Protein AF-A0A951I560-F1 (afdb_monomer_lite)

pLDDT: mean 77.8, std 10.83, range [44.44, 90.62]

Sequence (84 aa):
MLRRISFTALFYLLLAGILIFLSRNFRSGPCTPNLDVLGYLLALIGCFILFVRYLVKTFTEKNKMLLLFALIHASALGLLLHGW

Secondary structure (DSSP, 8-state):
-HHHHHHHHHHHHHHHHHHHHHHHH---BTTBTTHHHHHHHHHHHHHHHHHHHHHHHHHHH--HHHHHHHHHHHHHHHHHHH--

Structure (mmCIF, N/CA/C/O backbone):
data_AF-A0A951I560-F1
#
_entry.id   AF-A0A951I560-F1
#
loop_
_atom_site.group_PDB
_atom_site.id
_atom_site.type_symbol
_atom_site.label_atom_id
_atom_site.label_alt_id
_atom_site.label_comp_id
_atom_site.label_asym_id
_atom_site.label_entity_id
_atom_site.label_seq_id
_atom_site.pdbx_PDB_ins_code
_atom_site.Cartn_x
_atom_site.Cartn_y
_atom_site.Cartn_z
_atom_site.occupancy
_atom_site.B_iso_or_equiv
_atom_site.auth_seq_id
_atom_site.auth_comp_id
_atom_site.auth_asym_id
_atom_site.auth_atom_id
_atom_site.pdbx_PDB_model_num
ATOM 1 N N . MET A 1 1 ? -2.788 9.539 20.851 1.00 44.44 1 MET A N 1
ATOM 2 C CA . MET A 1 1 ? -3.218 9.840 19.464 1.00 44.44 1 MET A CA 1
ATOM 3 C C . MET A 1 1 ? -2.052 10.322 18.593 1.00 44.44 1 MET A C 1
ATOM 5 O O . MET A 1 1 ? -1.817 9.714 17.557 1.00 44.44 1 MET A O 1
ATOM 9 N N . LEU A 1 2 ? -1.250 11.292 19.059 1.00 45.47 2 LEU A N 1
ATOM 10 C CA . LEU A 1 2 ? -0.061 11.821 18.360 1.00 45.47 2 LEU A CA 1
ATOM 11 C C . LEU A 1 2 ? 0.928 10.736 17.880 1.00 45.47 2 LEU A C 1
ATOM 13 O O . LEU A 1 2 ? 1.282 10.703 16.710 1.00 45.47 2 LEU A O 1
ATOM 17 N N . ARG A 1 3 ? 1.271 9.769 18.744 1.00 52.94 3 ARG A N 1
ATOM 18 C CA . ARG A 1 3 ? 2.247 8.695 18.452 1.00 52.94 3 ARG A CA 1
ATOM 19 C C . ARG A 1 3 ? 1.865 7.783 17.269 1.00 52.94 3 ARG A C 1
ATOM 21 O O . ARG A 1 3 ? 2.747 7.240 16.615 1.00 52.94 3 ARG A O 1
ATOM 28 N N . ARG A 1 4 ? 0.564 7.612 16.979 1.00 52.03 4 ARG A N 1
ATOM 29 C CA . ARG A 1 4 ? 0.092 6.837 15.809 1.00 52.03 4 ARG A CA 1
ATOM 30 C C . ARG A 1 4 ? 0.201 7.643 14.514 1.00 52.03 4 ARG A C 1
ATOM 32 O O . ARG A 1 4 ? 0.571 7.075 13.497 1.00 52.03 4 ARG A O 1
ATOM 39 N N . ILE A 1 5 ? -0.066 8.950 14.568 1.00 54.78 5 ILE A N 1
ATOM 40 C CA . ILE A 1 5 ? 0.066 9.858 13.418 1.00 54.78 5 ILE A CA 1
ATOM 41 C C . ILE A 1 5 ? 1.533 9.938 12.986 1.00 54.78 5 ILE A C 1
ATOM 43 O O . ILE A 1 5 ? 1.826 9.841 11.798 1.00 54.78 5 ILE A O 1
ATOM 47 N N . SER A 1 6 ? 2.456 10.005 13.952 1.00 59.56 6 SER A N 1
ATOM 48 C CA . SER A 1 6 ? 3.900 9.987 13.699 1.00 59.56 6 SER A CA 1
ATOM 49 C C . SER A 1 6 ? 4.333 8.735 12.939 1.00 59.56 6 SER A C 1
ATOM 51 O O . SER A 1 6 ? 5.086 8.833 11.981 1.00 59.56 6 SER A O 1
ATOM 53 N N . PHE A 1 7 ? 3.831 7.560 13.332 1.00 60.62 7 PHE A N 1
ATOM 54 C CA . PHE A 1 7 ? 4.213 6.298 12.700 1.00 60.62 7 PHE A CA 1
ATOM 55 C C . PHE A 1 7 ? 3.677 6.183 11.272 1.00 60.62 7 PHE A C 1
ATOM 57 O O . PHE A 1 7 ? 4.396 5.742 10.381 1.00 60.62 7 PHE A O 1
ATOM 64 N N . THR A 1 8 ? 2.438 6.616 11.029 1.00 58.94 8 THR A N 1
ATOM 65 C CA . THR A 1 8 ? 1.869 6.586 9.680 1.00 58.94 8 THR A CA 1
ATOM 66 C C . THR A 1 8 ? 2.529 7.610 8.757 1.00 58.94 8 THR A C 1
ATOM 68 O O . THR A 1 8 ? 2.838 7.284 7.616 1.00 58.94 8 THR A O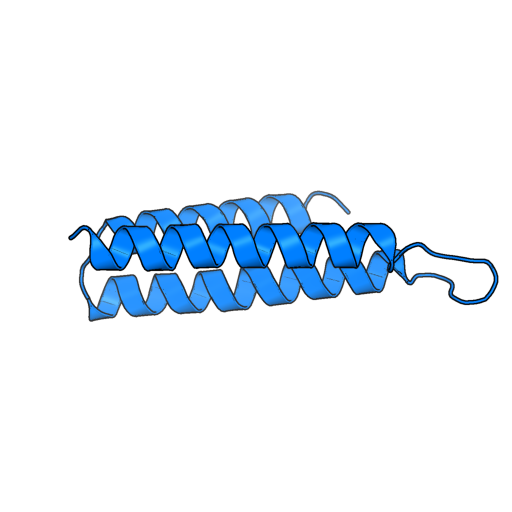 1
ATOM 71 N N . ALA A 1 9 ? 2.811 8.822 9.241 1.00 62.94 9 ALA A N 1
ATOM 72 C CA . ALA A 1 9 ? 3.549 9.823 8.470 1.00 62.94 9 ALA A CA 1
ATOM 73 C C . ALA A 1 9 ? 4.962 9.332 8.120 1.00 62.94 9 ALA A C 1
ATOM 75 O O . ALA A 1 9 ? 5.400 9.455 6.980 1.00 62.94 9 ALA A O 1
ATOM 76 N N . LEU A 1 10 ? 5.645 8.704 9.079 1.00 69.94 10 LEU A N 1
ATOM 77 C CA . LEU A 1 10 ? 6.973 8.129 8.881 1.00 69.94 10 LEU A CA 1
ATOM 78 C C . LEU A 1 10 ? 6.933 6.940 7.910 1.00 69.94 10 LEU A C 1
ATOM 80 O O . LEU A 1 10 ? 7.824 6.803 7.080 1.00 69.94 10 LEU A O 1
ATOM 84 N N . PHE A 1 11 ? 5.861 6.142 7.939 1.00 68.25 11 PHE A N 1
ATOM 85 C CA . PHE A 1 11 ? 5.605 5.085 6.963 1.00 68.25 11 PHE A CA 1
ATOM 86 C C . PHE A 1 11 ? 5.410 5.635 5.542 1.00 68.25 11 PHE A C 1
ATOM 88 O O . PHE A 1 11 ? 6.030 5.127 4.613 1.00 68.25 11 PHE A O 1
ATOM 95 N N . TYR A 1 12 ? 4.602 6.685 5.362 1.00 66.31 12 TYR A N 1
ATOM 96 C CA . TYR A 1 12 ? 4.410 7.314 4.050 1.00 66.31 12 TYR A CA 1
ATOM 97 C C . TYR A 1 12 ? 5.671 8.015 3.540 1.00 66.31 12 TYR A C 1
ATOM 99 O O . TYR A 1 12 ? 5.944 7.954 2.345 1.00 66.31 12 TYR A O 1
ATOM 107 N N . LEU A 1 13 ? 6.473 8.615 4.423 1.00 74.25 13 LEU A N 1
ATOM 108 C CA . LEU A 1 13 ? 7.783 9.171 4.070 1.00 74.25 13 LEU A CA 1
ATOM 109 C C . LEU A 1 13 ? 8.757 8.080 3.606 1.00 74.25 13 LEU A C 1
ATOM 111 O O . LEU A 1 13 ? 9.422 8.247 2.586 1.00 74.25 13 LEU A O 1
ATOM 115 N N . LEU A 1 14 ? 8.803 6.944 4.309 1.00 72.00 14 LEU A N 1
ATOM 116 C CA . LEU A 1 14 ? 9.594 5.779 3.901 1.00 72.00 14 LEU A CA 1
ATOM 117 C C . LEU A 1 14 ? 9.111 5.212 2.565 1.00 72.00 14 LEU A C 1
ATOM 119 O O . LEU A 1 14 ? 9.924 4.948 1.685 1.00 72.00 14 LEU A O 1
ATOM 123 N N . LEU A 1 15 ? 7.795 5.072 2.392 1.00 67.44 15 LEU A N 1
ATOM 124 C CA . LEU A 1 15 ? 7.194 4.584 1.155 1.00 67.44 15 LEU A CA 1
ATOM 125 C C . LEU A 1 15 ? 7.499 5.520 -0.021 1.00 67.44 15 LEU A C 1
ATOM 127 O O . LEU A 1 15 ? 7.882 5.045 -1.085 1.00 67.44 15 LEU A O 1
ATOM 131 N N . ALA A 1 16 ? 7.400 6.837 0.177 1.00 71.00 16 ALA A N 1
ATOM 132 C CA . ALA A 1 16 ? 7.773 7.829 -0.826 1.00 71.00 16 ALA A CA 1
ATOM 133 C C . ALA A 1 16 ? 9.264 7.731 -1.187 1.00 71.00 16 ALA A C 1
ATOM 135 O O . ALA A 1 16 ? 9.607 7.730 -2.367 1.00 71.00 16 ALA A O 1
ATOM 136 N N . GLY A 1 17 ? 10.147 7.571 -0.195 1.00 73.88 17 GLY A N 1
ATOM 137 C CA . GLY A 1 17 ? 11.578 7.359 -0.423 1.00 73.88 17 GLY A CA 1
ATOM 138 C C . GLY A 1 17 ? 11.870 6.091 -1.232 1.00 73.88 17 GLY A C 1
ATOM 139 O O . GLY A 1 17 ? 12.648 6.134 -2.184 1.00 73.88 17 GLY A O 1
ATOM 140 N N . ILE A 1 18 ? 11.195 4.985 -0.909 1.00 70.88 18 ILE A N 1
ATOM 141 C CA . ILE A 1 18 ? 11.306 3.717 -1.642 1.00 70.88 18 ILE A CA 1
ATOM 142 C C . ILE A 1 18 ? 10.804 3.883 -3.080 1.00 70.88 18 I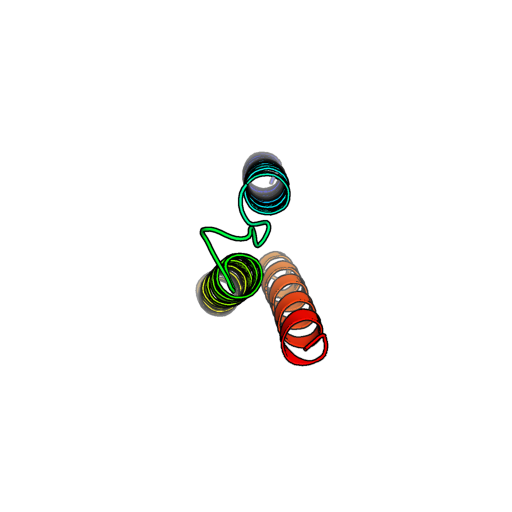LE A C 1
ATOM 144 O O . ILE A 1 18 ? 11.484 3.459 -4.007 1.00 70.88 18 ILE A O 1
ATOM 148 N N . LEU A 1 19 ? 9.662 4.540 -3.293 1.00 68.88 19 LEU A N 1
ATOM 149 C CA . LEU A 1 19 ? 9.118 4.778 -4.634 1.00 68.88 19 LEU A CA 1
ATOM 150 C C . LEU A 1 19 ? 10.031 5.671 -5.484 1.00 68.88 19 LEU A C 1
ATOM 152 O O . LEU A 1 19 ? 10.241 5.379 -6.659 1.00 68.88 19 LEU A O 1
ATOM 156 N N . ILE A 1 20 ? 10.630 6.714 -4.900 1.00 74.56 20 ILE A N 1
ATOM 157 C CA . ILE A 1 20 ? 11.615 7.568 -5.587 1.00 74.56 20 ILE A CA 1
ATOM 158 C C . ILE A 1 20 ? 12.868 6.761 -5.948 1.00 74.56 20 ILE A C 1
ATOM 160 O O . ILE A 1 20 ? 13.393 6.894 -7.056 1.00 74.56 20 ILE A O 1
ATOM 164 N N . PHE A 1 21 ? 13.344 5.910 -5.036 1.00 74.12 21 PHE A N 1
ATOM 165 C CA . PHE A 1 21 ? 14.490 5.038 -5.281 1.00 74.12 21 PHE A CA 1
ATOM 166 C C . PHE A 1 21 ? 14.204 4.023 -6.395 1.00 74.12 21 PHE A C 1
ATOM 168 O O . PHE A 1 21 ? 15.022 3.862 -7.301 1.00 74.12 21 PHE A O 1
ATOM 175 N N . LEU A 1 22 ? 13.035 3.381 -6.369 1.00 68.88 22 LEU A N 1
ATOM 176 C CA . LEU A 1 22 ? 12.608 2.444 -7.405 1.00 68.88 22 LEU A CA 1
ATOM 177 C C . LEU A 1 22 ? 12.456 3.157 -8.755 1.00 68.88 22 LEU A C 1
ATOM 179 O O . LEU A 1 22 ? 13.015 2.696 -9.739 1.00 68.88 22 LEU A O 1
ATOM 183 N N . SER A 1 23 ? 11.815 4.328 -8.807 1.00 70.81 23 SER A N 1
ATOM 184 C CA . SER A 1 23 ? 11.626 5.099 -10.048 1.00 70.81 23 SER A CA 1
ATOM 185 C C . SER A 1 23 ? 12.939 5.513 -10.726 1.00 70.81 23 SER A C 1
ATOM 187 O O . SER A 1 23 ? 13.000 5.592 -11.955 1.00 70.81 23 SER A O 1
ATOM 189 N N . ARG A 1 24 ? 13.996 5.778 -9.948 1.00 72.69 24 ARG A N 1
ATOM 190 C CA . ARG A 1 24 ? 15.312 6.141 -10.496 1.00 72.69 24 ARG A CA 1
ATOM 191 C C . ARG A 1 24 ? 16.114 4.937 -10.983 1.00 72.69 24 ARG A C 1
ATOM 193 O O . ARG A 1 24 ? 16.863 5.083 -11.942 1.00 72.69 24 ARG A O 1
ATOM 200 N N . ASN A 1 25 ? 15.968 3.785 -10.330 1.00 71.38 25 ASN A N 1
ATOM 201 C CA . ASN A 1 25 ? 16.817 2.614 -10.569 1.00 71.38 25 ASN A CA 1
ATOM 202 C C . ASN A 1 25 ? 16.141 1.509 -11.400 1.00 71.38 25 ASN A C 1
ATOM 204 O O . ASN A 1 25 ? 16.838 0.682 -11.974 1.00 71.38 25 ASN A O 1
ATOM 208 N N . PHE A 1 26 ? 14.810 1.497 -11.503 1.00 73.75 26 PHE A N 1
ATOM 209 C CA . PHE A 1 26 ? 14.032 0.539 -12.297 1.00 73.75 26 PHE A CA 1
ATOM 210 C C . PHE A 1 26 ? 13.586 1.179 -13.614 1.00 73.75 26 PHE A C 1
ATOM 212 O O . PHE A 1 26 ? 12.396 1.286 -13.899 1.00 73.75 26 PHE A O 1
ATOM 219 N N . ARG A 1 27 ? 14.563 1.648 -14.397 1.00 77.12 27 ARG A N 1
ATOM 220 C CA . ARG A 1 27 ? 14.361 1.997 -15.806 1.00 77.12 27 ARG A CA 1
ATOM 221 C C . ARG A 1 27 ? 14.933 0.893 -16.677 1.00 77.12 27 ARG A C 1
ATOM 223 O O . ARG A 1 27 ? 16.062 0.452 -16.466 1.00 77.12 27 ARG A O 1
ATOM 230 N N . SER A 1 28 ? 14.162 0.477 -17.665 1.00 81.62 28 SER A N 1
ATOM 231 C CA . SER A 1 28 ? 14.579 -0.457 -18.689 1.00 81.62 28 SER A CA 1
ATOM 232 C C . SER A 1 28 ? 15.738 0.148 -19.451 1.00 81.62 28 SER A C 1
ATOM 234 O O . SER A 1 28 ? 15.718 1.307 -19.869 1.00 81.62 28 SER A O 1
ATOM 236 N N . GLY A 1 29 ? 16.761 -0.671 -19.616 1.00 80.81 29 GLY A N 1
ATOM 237 C CA . GLY A 1 29 ? 17.927 -0.358 -20.415 1.00 80.81 29 GLY A CA 1
ATOM 238 C C . GLY A 1 29 ? 18.143 -1.443 -21.462 1.00 80.81 29 GLY A C 1
ATOM 239 O O . GLY A 1 29 ? 17.517 -2.503 -21.390 1.00 80.81 29 GLY A O 1
ATOM 240 N N . PRO A 1 30 ? 19.076 -1.227 -22.398 1.00 78.62 30 PRO A N 1
ATOM 241 C CA . PRO A 1 30 ? 19.434 -2.231 -23.401 1.00 78.62 30 PRO A CA 1
ATOM 242 C C . PRO A 1 30 ? 19.904 -3.555 -22.772 1.00 78.62 30 PRO A C 1
ATOM 244 O O . PRO A 1 30 ? 19.719 -4.614 -23.359 1.00 78.62 30 PRO A O 1
ATOM 247 N N . CYS A 1 31 ? 20.466 -3.502 -21.560 1.00 78.81 31 CYS A N 1
ATOM 248 C CA . CYS A 1 31 ? 20.973 -4.663 -20.824 1.00 78.81 31 CYS A CA 1
ATOM 249 C C . CYS A 1 31 ? 19.953 -5.264 -19.836 1.00 78.81 31 CYS A C 1
ATOM 251 O O . CYS A 1 31 ? 20.161 -6.367 -19.339 1.00 78.81 31 CYS A O 1
ATOM 253 N N . THR A 1 32 ? 18.878 -4.536 -19.518 1.00 78.75 32 THR A N 1
ATOM 254 C CA . THR A 1 32 ? 17.848 -4.916 -18.534 1.00 78.75 32 THR A CA 1
ATOM 255 C C . THR A 1 32 ? 16.458 -4.593 -19.087 1.00 78.75 32 THR A C 1
ATOM 257 O O . THR A 1 32 ? 15.797 -3.666 -18.604 1.00 78.75 32 THR A O 1
ATOM 260 N N . PRO A 1 33 ? 16.019 -5.307 -20.141 1.00 77.06 33 PRO A N 1
ATOM 261 C CA . PRO A 1 33 ? 14.689 -5.114 -20.698 1.00 77.06 33 PRO A CA 1
ATOM 262 C C . PRO A 1 33 ? 13.620 -5.473 -19.658 1.00 77.06 33 PRO A C 1
ATOM 264 O O . PRO A 1 33 ? 13.784 -6.421 -18.890 1.00 77.06 33 PRO A O 1
ATOM 267 N N . ASN A 1 34 ? 12.513 -4.728 -19.653 1.00 80.81 34 ASN A N 1
ATOM 268 C CA . ASN A 1 34 ? 11.359 -4.921 -18.764 1.00 80.81 34 ASN A CA 1
ATOM 269 C C . ASN A 1 34 ? 11.648 -4.692 -17.269 1.00 80.81 34 ASN A C 1
ATOM 271 O O . ASN A 1 34 ? 10.930 -5.198 -16.406 1.00 80.81 34 ASN A O 1
ATOM 275 N N . LEU A 1 35 ? 12.674 -3.915 -16.920 1.00 80.00 35 LEU A N 1
ATOM 276 C CA . LEU A 1 35 ? 12.921 -3.576 -15.517 1.00 80.00 35 LEU A CA 1
ATOM 277 C C . LEU A 1 35 ? 11.826 -2.647 -14.957 1.00 80.00 35 LEU A C 1
ATOM 279 O O . LEU A 1 35 ? 11.481 -2.750 -13.780 1.00 80.00 35 LEU A O 1
ATOM 283 N N . ASP A 1 36 ? 11.208 -1.821 -15.807 1.00 80.00 36 ASP A N 1
ATOM 284 C CA . ASP A 1 36 ? 10.041 -0.991 -15.446 1.00 80.00 36 ASP A CA 1
ATOM 285 C C . ASP A 1 36 ? 8.869 -1.857 -14.969 1.00 80.00 36 ASP A C 1
ATOM 287 O O . ASP A 1 36 ? 8.200 -1.547 -13.980 1.00 80.00 36 ASP A O 1
ATOM 291 N N . VAL A 1 37 ? 8.659 -2.980 -15.667 1.00 82.50 37 VAL A N 1
ATOM 292 C CA . VAL A 1 37 ? 7.607 -3.964 -15.385 1.00 82.50 37 VAL A CA 1
ATOM 293 C C . VAL A 1 37 ? 7.813 -4.549 -13.993 1.00 82.50 37 VAL A C 1
ATOM 295 O O . VAL A 1 37 ? 6.864 -4.658 -13.215 1.00 82.50 37 V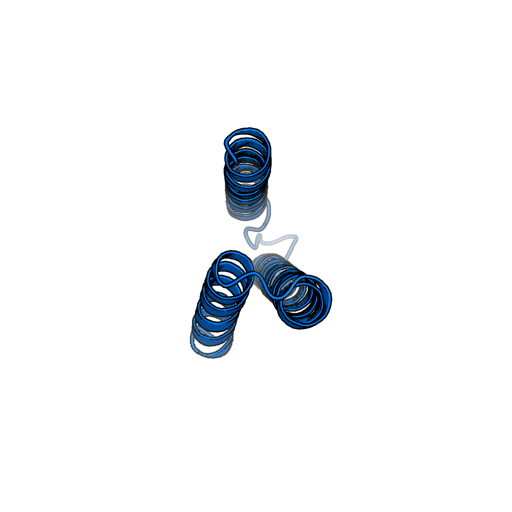AL A O 1
ATOM 298 N N . LEU A 1 38 ? 9.062 -4.866 -13.645 1.00 82.56 38 LEU A N 1
ATOM 299 C CA . LEU A 1 38 ? 9.405 -5.369 -12.320 1.00 82.56 38 LEU A CA 1
ATOM 300 C C . LEU A 1 38 ? 9.156 -4.319 -11.229 1.00 82.56 38 LEU A C 1
ATOM 302 O O . LEU A 1 38 ? 8.612 -4.655 -10.178 1.00 82.56 38 LEU A O 1
ATOM 306 N N . GLY A 1 39 ? 9.513 -3.056 -11.481 1.00 78.50 39 GLY A N 1
ATOM 307 C CA . GLY A 1 39 ? 9.269 -1.953 -10.547 1.00 78.50 39 GLY A CA 1
ATOM 308 C C . GLY A 1 39 ? 7.780 -1.765 -10.250 1.00 78.50 39 GLY A C 1
ATOM 309 O O . GLY A 1 39 ? 7.381 -1.621 -9.091 1.00 78.50 39 GLY A O 1
ATOM 310 N N . TYR A 1 40 ? 6.945 -1.853 -11.281 1.00 80.62 40 TYR A N 1
ATOM 311 C CA . TYR A 1 40 ? 5.496 -1.817 -11.128 1.00 80.62 40 TYR A CA 1
ATOM 312 C C . TYR A 1 40 ? 4.941 -3.037 -10.380 1.00 80.62 40 TYR A C 1
ATOM 314 O O . TYR A 1 40 ? 4.120 -2.874 -9.476 1.00 80.62 40 TYR A O 1
ATOM 322 N N . LEU A 1 41 ? 5.405 -4.250 -10.701 1.00 83.50 41 LEU A N 1
ATOM 323 C CA . LEU A 1 41 ? 4.972 -5.468 -10.009 1.00 83.50 41 LEU A CA 1
ATOM 324 C C . LEU A 1 41 ? 5.270 -5.372 -8.505 1.00 83.50 41 LEU A C 1
ATOM 326 O O . LEU A 1 41 ? 4.439 -5.731 -7.670 1.00 83.50 41 LEU A O 1
ATOM 330 N N . LEU A 1 42 ? 6.434 -4.815 -8.158 1.00 83.19 42 LEU A N 1
ATOM 331 C CA . LEU A 1 42 ? 6.831 -4.560 -6.776 1.00 83.19 42 LEU A CA 1
ATOM 332 C C . LEU A 1 42 ? 5.888 -3.563 -6.085 1.00 83.19 42 LEU A C 1
ATOM 334 O O . LEU A 1 42 ? 5.488 -3.785 -4.939 1.00 83.19 42 LEU A O 1
ATOM 338 N N . ALA A 1 43 ? 5.500 -2.491 -6.782 1.00 81.44 43 ALA A N 1
ATOM 339 C CA . ALA A 1 43 ? 4.548 -1.507 -6.272 1.00 81.44 43 ALA A CA 1
ATOM 340 C C . ALA A 1 43 ? 3.153 -2.114 -6.046 1.00 81.44 43 ALA A C 1
ATOM 342 O O . ALA A 1 43 ? 2.524 -1.837 -5.019 1.00 81.44 43 ALA A O 1
ATOM 343 N N . LEU A 1 44 ? 2.698 -2.981 -6.955 1.00 86.06 44 LEU A N 1
ATOM 344 C CA . LEU A 1 44 ? 1.419 -3.682 -6.865 1.00 86.06 44 LEU A CA 1
ATOM 345 C C . LEU A 1 44 ? 1.381 -4.636 -5.666 1.00 86.06 44 LEU A C 1
ATOM 347 O O . LEU A 1 44 ? 0.468 -4.557 -4.841 1.00 86.06 44 LEU A O 1
ATOM 351 N N . ILE A 1 45 ? 2.413 -5.471 -5.510 1.00 87.62 45 ILE A N 1
ATOM 352 C CA . ILE A 1 45 ? 2.555 -6.381 -4.363 1.00 87.62 45 ILE A CA 1
ATOM 353 C C . ILE A 1 45 ? 2.612 -5.585 -3.052 1.00 87.62 45 ILE A C 1
ATOM 355 O O . ILE A 1 45 ? 1.914 -5.915 -2.091 1.00 87.62 45 ILE A O 1
ATOM 359 N N . GLY A 1 46 ? 3.398 -4.506 -3.015 1.00 84.38 46 GLY A N 1
ATOM 360 C CA . GLY A 1 46 ? 3.509 -3.637 -1.845 1.00 84.38 46 GLY A CA 1
ATOM 361 C C . GLY A 1 46 ? 2.164 -3.029 -1.438 1.00 84.38 46 GLY A C 1
ATOM 362 O O . GLY A 1 46 ? 1.778 -3.112 -0.269 1.00 84.38 46 GLY A O 1
ATOM 363 N N . CYS A 1 47 ? 1.412 -2.473 -2.392 1.00 85.56 47 CYS A N 1
ATOM 364 C CA . CYS A 1 47 ? 0.091 -1.908 -2.114 1.00 85.56 47 CYS A CA 1
ATOM 365 C C . CYS A 1 47 ? -0.907 -2.974 -1.645 1.00 85.56 47 CYS A C 1
ATOM 367 O O . CYS A 1 47 ? -1.662 -2.715 -0.707 1.00 85.56 47 CYS A O 1
ATOM 369 N N . PHE A 1 48 ? -0.873 -4.180 -2.221 1.00 88.00 48 PHE A N 1
ATOM 370 C CA . PHE A 1 48 ? -1.731 -5.295 -1.812 1.00 88.00 48 PHE A CA 1
ATOM 371 C C . PHE A 1 48 ? -1.483 -5.725 -0.363 1.00 88.00 48 PHE A C 1
ATOM 373 O O . PHE A 1 48 ? -2.422 -5.821 0.431 1.00 88.00 48 PHE A O 1
ATOM 380 N N . ILE A 1 49 ? -0.217 -5.9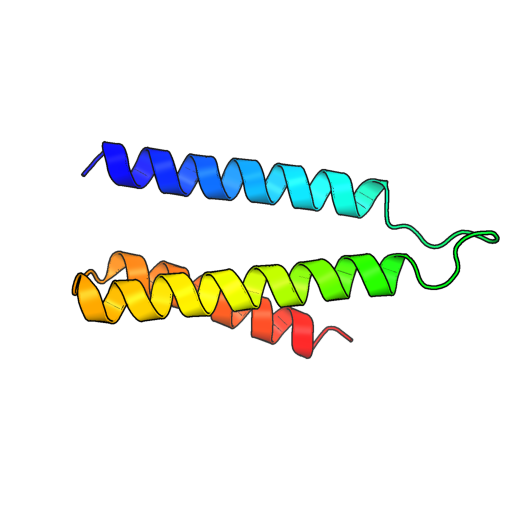11 0.019 1.00 87.88 49 ILE A N 1
ATOM 381 C CA . ILE A 1 49 ? 0.155 -6.286 1.391 1.00 87.88 49 ILE A CA 1
ATOM 382 C C . ILE A 1 49 ? -0.338 -5.232 2.391 1.00 87.88 49 ILE A C 1
ATOM 384 O O . ILE A 1 49 ? -0.873 -5.569 3.451 1.00 87.88 49 ILE A O 1
ATOM 388 N N . LEU A 1 50 ? -0.179 -3.948 2.062 1.00 84.88 50 LEU A N 1
ATOM 389 C CA . LEU A 1 50 ? -0.606 -2.856 2.934 1.00 84.88 50 LEU A CA 1
ATOM 390 C C . LEU A 1 50 ? -2.123 -2.766 3.039 1.00 84.88 50 LEU A C 1
ATOM 392 O O . LEU A 1 50 ? -2.634 -2.618 4.151 1.00 84.88 50 LEU A O 1
ATOM 396 N N . PHE A 1 51 ? -2.836 -2.921 1.924 1.00 88.88 51 PHE A N 1
ATOM 397 C CA . PHE A 1 51 ? -4.291 -2.992 1.911 1.00 88.88 51 PHE A CA 1
ATOM 398 C C . PHE A 1 51 ? -4.800 -4.068 2.875 1.00 88.88 51 PHE A C 1
ATOM 400 O O . PHE A 1 51 ? -5.540 -3.750 3.808 1.00 88.88 51 PHE A O 1
ATOM 407 N N . VAL A 1 52 ? -4.330 -5.311 2.725 1.00 89.19 52 VAL A N 1
ATOM 408 C CA . VAL A 1 52 ? -4.735 -6.432 3.587 1.00 89.19 52 VAL A CA 1
ATOM 409 C C . VAL A 1 52 ? -4.380 -6.154 5.048 1.00 89.19 52 VAL A C 1
ATOM 411 O O . VAL A 1 52 ? -5.214 -6.334 5.934 1.00 89.19 52 VAL A O 1
ATOM 414 N N . ARG A 1 53 ? -3.172 -5.649 5.323 1.00 87.50 53 ARG A N 1
ATOM 415 C CA . ARG A 1 53 ? -2.733 -5.331 6.689 1.00 87.50 53 ARG A CA 1
ATOM 416 C C . ARG A 1 53 ? -3.638 -4.302 7.368 1.00 87.50 53 ARG A C 1
ATOM 418 O O . ARG A 1 53 ? -4.016 -4.497 8.525 1.00 87.50 53 ARG A O 1
ATOM 425 N N . TYR A 1 54 ? -3.955 -3.196 6.695 1.00 85.88 54 TYR A N 1
ATOM 426 C CA . TYR A 1 54 ? -4.812 -2.155 7.268 1.00 85.88 54 TYR A CA 1
ATOM 427 C C . TYR A 1 54 ? -6.270 -2.599 7.360 1.00 85.88 54 TYR A C 1
ATOM 429 O O . TYR A 1 54 ? -6.935 -2.268 8.342 1.00 85.88 54 TYR A O 1
ATOM 437 N N . LEU A 1 55 ? -6.744 -3.401 6.407 1.00 88.31 55 LEU A N 1
ATOM 438 C CA . LEU A 1 55 ? -8.079 -3.983 6.438 1.00 88.31 55 LEU A CA 1
ATOM 439 C C . LEU A 1 55 ? -8.248 -4.920 7.644 1.00 88.31 55 LEU A C 1
ATOM 441 O O . LEU A 1 55 ? -9.156 -4.719 8.447 1.00 88.31 55 LEU A O 1
ATOM 445 N N . VAL A 1 56 ? -7.324 -5.865 7.849 1.00 90.62 56 VAL A N 1
ATOM 446 C CA . VAL A 1 56 ? -7.334 -6.767 9.015 1.00 90.62 56 VAL A CA 1
ATOM 447 C C . VAL A 1 56 ? -7.313 -5.965 10.315 1.00 90.62 56 VAL A C 1
ATOM 449 O O . VAL A 1 56 ? -8.171 -6.161 11.174 1.00 90.62 56 VAL A O 1
ATOM 452 N N . LYS A 1 57 ? -6.403 -4.990 10.445 1.00 84.75 57 LYS A N 1
ATOM 453 C CA . LYS A 1 57 ? -6.350 -4.158 11.655 1.00 84.75 57 LYS A CA 1
ATOM 454 C C . LYS A 1 57 ? -7.604 -3.309 11.862 1.00 84.75 57 LYS A C 1
ATOM 456 O O . LYS A 1 57 ? -7.936 -3.009 13.004 1.00 84.75 57 LYS A O 1
ATOM 461 N N . THR A 1 58 ? -8.306 -2.920 10.799 1.00 87.62 58 THR A N 1
ATOM 462 C CA . THR A 1 58 ? -9.591 -2.215 10.916 1.00 87.62 58 THR A CA 1
ATOM 463 C C . THR A 1 58 ? -10.615 -3.085 11.635 1.00 87.62 58 THR A C 1
ATOM 465 O O . THR A 1 58 ? -11.297 -2.595 12.534 1.00 87.62 58 THR A O 1
ATOM 468 N N . PHE A 1 59 ? -10.681 -4.376 11.300 1.00 86.56 59 PHE A N 1
ATOM 469 C CA . PHE A 1 59 ? -11.592 -5.318 11.949 1.00 86.56 59 PHE A CA 1
ATOM 470 C C . PHE A 1 59 ? -11.157 -5.676 13.375 1.00 86.56 59 PHE A C 1
ATOM 472 O O . PHE A 1 59 ? -12.007 -5.765 14.260 1.00 86.56 59 PHE A O 1
ATOM 479 N N . THR A 1 60 ? -9.853 -5.813 13.630 1.00 89.88 60 THR A N 1
ATOM 480 C CA . THR A 1 60 ? -9.339 -6.142 14.971 1.00 89.88 60 THR A CA 1
ATOM 481 C C . THR A 1 60 ? -9.402 -4.956 15.939 1.00 89.88 60 THR A C 1
ATOM 483 O O . THR A 1 60 ? -9.802 -5.119 17.087 1.00 89.88 60 THR A O 1
ATOM 486 N N . GLU A 1 61 ? -9.021 -3.753 15.501 1.00 86.69 61 GLU A N 1
ATOM 487 C CA . GLU A 1 61 ? -8.914 -2.567 16.367 1.00 86.69 61 GLU A CA 1
ATOM 488 C C . GLU A 1 61 ? -10.155 -1.655 16.315 1.00 86.69 61 GLU A C 1
ATOM 490 O O . GLU A 1 61 ? -10.208 -0.663 17.043 1.00 86.69 61 GLU A O 1
ATOM 495 N N . LYS A 1 62 ? -11.135 -1.940 15.437 1.00 82.81 62 LYS A N 1
ATOM 496 C CA . LYS A 1 62 ? -12.349 -1.127 15.190 1.00 82.81 62 LYS A CA 1
ATOM 497 C C . LYS A 1 62 ? -12.065 0.366 14.962 1.00 82.81 62 LYS A C 1
ATOM 499 O O . LYS A 1 62 ? -12.884 1.235 15.263 1.00 82.81 62 LYS A O 1
ATOM 504 N N . ASN A 1 63 ? -10.892 0.683 14.419 1.00 80.25 63 ASN A N 1
ATOM 505 C CA . ASN A 1 63 ? -10.440 2.055 14.239 1.00 80.25 63 ASN A CA 1
ATOM 506 C C . ASN A 1 63 ? -10.726 2.539 12.812 1.00 80.25 63 ASN A C 1
ATOM 508 O O . ASN A 1 63 ? -10.101 2.087 11.854 1.00 80.25 63 ASN A O 1
ATOM 512 N N . LYS A 1 64 ? -11.622 3.524 12.685 1.00 78.69 64 LYS A N 1
ATOM 513 C CA . LYS A 1 64 ? -12.024 4.117 11.398 1.00 78.69 64 LYS A CA 1
ATOM 514 C C . LYS A 1 64 ? -10.865 4.766 10.627 1.00 78.69 64 LYS A C 1
ATOM 516 O O . LYS A 1 64 ? -10.914 4.822 9.406 1.00 78.69 64 LYS A O 1
ATOM 521 N N . MET A 1 65 ? -9.795 5.200 11.299 1.00 79.06 65 MET A N 1
ATOM 522 C CA . MET A 1 65 ? -8.606 5.727 10.611 1.00 79.06 65 MET A CA 1
ATOM 523 C C . MET A 1 65 ? -7.869 4.636 9.828 1.00 79.06 65 MET A C 1
ATOM 525 O O . MET A 1 65 ? -7.284 4.913 8.788 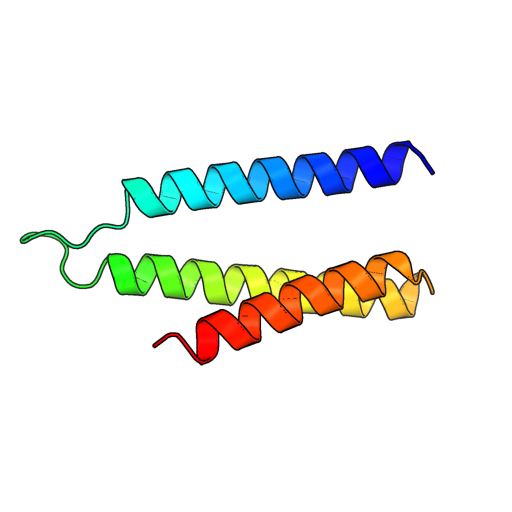1.00 79.06 65 MET A O 1
ATOM 529 N N . LEU A 1 66 ? -7.910 3.387 10.300 1.00 80.94 66 LEU A N 1
ATOM 530 C CA . LEU A 1 66 ? -7.309 2.257 9.589 1.00 80.94 66 LEU A CA 1
ATOM 531 C C . LEU A 1 66 ? -8.109 1.896 8.336 1.00 80.94 66 LEU A C 1
ATOM 533 O O . LEU A 1 66 ? -7.507 1.521 7.333 1.00 80.94 66 LEU A O 1
ATOM 537 N N . LEU A 1 67 ? -9.430 2.113 8.362 1.00 84.81 67 LEU A N 1
ATOM 538 C CA . LEU A 1 67 ? -10.281 1.966 7.184 1.00 84.81 67 LEU A CA 1
ATOM 539 C C . LEU A 1 67 ? -9.880 2.963 6.094 1.00 84.81 67 LEU A C 1
ATOM 541 O O . LEU A 1 67 ? -9.771 2.582 4.935 1.00 84.81 67 LEU A O 1
ATOM 545 N N . LEU A 1 68 ? -9.603 4.219 6.462 1.00 83.69 68 LEU A N 1
ATOM 546 C CA . LEU A 1 68 ? -9.127 5.229 5.512 1.00 83.69 68 LEU A CA 1
ATOM 547 C C . LEU A 1 68 ? -7.798 4.814 4.869 1.00 83.69 68 LEU A C 1
ATOM 549 O O . LEU A 1 68 ? -7.649 4.922 3.657 1.00 83.69 68 LEU A O 1
ATOM 553 N N . PHE A 1 69 ? -6.855 4.275 5.648 1.00 82.75 69 PHE A N 1
ATOM 554 C CA . PHE A 1 69 ? -5.599 3.762 5.091 1.00 82.75 69 PHE A CA 1
ATOM 555 C C . PHE A 1 69 ? -5.806 2.552 4.178 1.00 82.75 69 PHE A C 1
ATOM 557 O O . PHE A 1 69 ? -5.179 2.479 3.124 1.00 82.75 69 PHE A O 1
ATOM 564 N N . ALA A 1 70 ? -6.711 1.636 4.529 1.00 84.88 70 ALA A N 1
ATOM 565 C CA . ALA A 1 70 ? -7.080 0.538 3.643 1.00 84.88 70 ALA A CA 1
ATOM 566 C C . ALA A 1 70 ? -7.671 1.068 2.324 1.00 84.88 70 ALA A C 1
ATOM 568 O O . ALA A 1 70 ? -7.246 0.643 1.256 1.00 84.88 70 ALA A O 1
ATOM 569 N N . LEU A 1 71 ? -8.571 2.053 2.372 1.00 89.19 71 LEU A N 1
ATOM 570 C CA . LEU A 1 71 ? -9.161 2.655 1.172 1.00 89.19 71 LEU A CA 1
ATOM 571 C C . LEU A 1 71 ? -8.126 3.367 0.288 1.00 89.19 71 LEU A C 1
ATOM 573 O O . LEU A 1 71 ? -8.202 3.242 -0.929 1.00 89.19 71 LEU A O 1
ATOM 577 N N . ILE A 1 72 ? -7.133 4.049 0.873 1.00 87.62 72 ILE A N 1
ATOM 578 C CA . ILE A 1 72 ? -6.022 4.663 0.121 1.00 87.62 72 ILE A CA 1
ATOM 579 C C . ILE A 1 72 ? -5.204 3.597 -0.622 1.00 87.62 72 ILE A C 1
ATOM 581 O O . ILE A 1 72 ? -4.860 3.772 -1.787 1.00 87.62 72 ILE A O 1
ATOM 585 N N . HIS A 1 73 ? -4.894 2.471 0.024 1.00 86.56 73 HIS A N 1
ATOM 586 C CA . HIS A 1 73 ? -4.172 1.390 -0.652 1.00 86.56 73 HIS A CA 1
ATOM 587 C C . HIS A 1 73 ? -5.042 0.649 -1.676 1.00 86.56 73 HIS A C 1
ATOM 589 O O . HIS A 1 73 ? -4.521 0.208 -2.696 1.00 86.56 73 HIS A O 1
ATOM 595 N N . ALA A 1 74 ? -6.356 0.559 -1.453 1.00 88.94 74 ALA A N 1
ATOM 596 C CA . ALA A 1 74 ? -7.304 0.007 -2.419 1.00 88.94 74 ALA A CA 1
ATOM 597 C C . ALA A 1 74 ? -7.425 0.882 -3.676 1.00 88.94 74 ALA A C 1
ATOM 599 O O . ALA A 1 74 ? -7.425 0.354 -4.786 1.00 88.94 74 ALA A O 1
ATOM 600 N N . SER A 1 75 ? -7.477 2.210 -3.527 1.00 88.62 75 SER A N 1
ATOM 601 C CA . SER A 1 75 ? -7.490 3.123 -4.674 1.00 88.62 75 SER A CA 1
ATOM 602 C C . SER A 1 75 ? -6.160 3.103 -5.424 1.00 88.62 75 SER A C 1
ATOM 604 O O . SER A 1 75 ? -6.164 3.059 -6.650 1.00 88.62 75 SER A O 1
ATOM 606 N N . ALA A 1 76 ? -5.028 3.041 -4.712 1.00 84.44 76 ALA A N 1
ATOM 607 C CA . ALA A 1 76 ? -3.715 2.861 -5.328 1.00 84.44 76 ALA A CA 1
ATOM 608 C C . ALA A 1 76 ? -3.624 1.542 -6.118 1.00 84.44 76 ALA A C 1
ATOM 610 O O . ALA A 1 76 ? -3.133 1.545 -7.241 1.00 84.44 76 ALA A O 1
ATOM 611 N N . LEU A 1 77 ? -4.145 0.434 -5.578 1.00 89.38 77 LEU A N 1
ATOM 612 C CA . LEU A 1 77 ? -4.243 -0.841 -6.299 1.00 89.38 77 LEU A CA 1
ATOM 613 C C . LEU A 1 77 ? -5.103 -0.730 -7.553 1.00 89.38 77 LEU A C 1
ATOM 615 O O . LEU A 1 77 ? -4.689 -1.211 -8.601 1.00 89.38 77 LEU A O 1
ATOM 619 N N . GLY A 1 78 ? -6.271 -0.090 -7.453 1.00 89.19 78 GLY A N 1
ATOM 620 C CA . GLY A 1 78 ? -7.148 0.139 -8.599 1.00 89.19 78 GLY A CA 1
ATOM 621 C C . GLY A 1 78 ? -6.455 0.946 -9.696 1.00 89.19 78 GLY A C 1
ATOM 622 O O . GLY A 1 78 ? -6.494 0.549 -10.853 1.00 89.19 78 GLY A O 1
ATOM 623 N N . LEU A 1 79 ? -5.760 2.026 -9.327 1.00 86.62 79 LEU A N 1
ATOM 624 C CA . LEU A 1 79 ? -4.991 2.849 -10.265 1.00 86.62 79 LEU A CA 1
ATOM 625 C C . LEU A 1 79 ? -3.845 2.083 -10.918 1.00 86.62 79 LEU A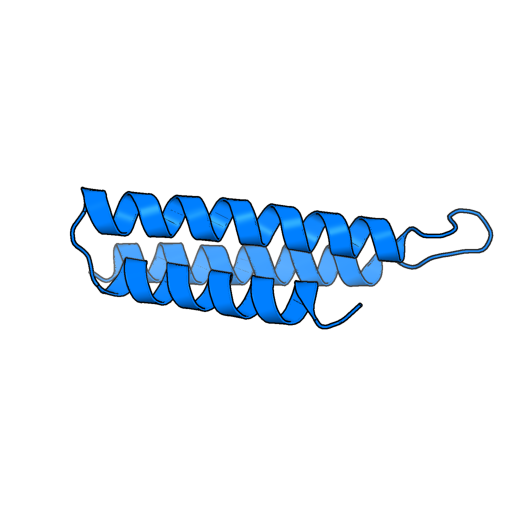 C 1
ATOM 627 O O . LEU A 1 79 ? -3.631 2.241 -12.115 1.00 86.62 79 LEU A O 1
ATOM 631 N N . LEU A 1 80 ? -3.119 1.268 -10.149 1.00 84.56 80 LEU A N 1
ATOM 632 C CA . LEU A 1 80 ? -2.071 0.422 -10.703 1.00 84.56 80 LEU A CA 1
ATOM 633 C C . LEU A 1 80 ? -2.700 -0.544 -11.716 1.00 84.56 80 LEU A C 1
ATOM 635 O O . LEU A 1 80 ? -2.377 -0.453 -12.894 1.00 84.56 80 LEU A O 1
ATOM 639 N N . LEU A 1 81 ? -3.676 -1.358 -11.300 1.00 86.19 81 LEU A N 1
ATOM 640 C CA . LEU A 1 81 ? -4.326 -2.376 -12.139 1.00 86.19 81 LEU A CA 1
ATOM 641 C C . LEU A 1 81 ? -4.954 -1.836 -13.437 1.00 86.19 81 LEU A C 1
ATOM 643 O O . LEU A 1 81 ? -5.048 -2.587 -14.401 1.00 86.19 81 LEU A O 1
ATOM 647 N N . HIS A 1 82 ? -5.393 -0.575 -13.460 1.00 80.00 82 HIS A N 1
ATOM 648 C CA . HIS A 1 82 ? -5.958 0.080 -14.647 1.00 80.00 82 HIS A CA 1
ATOM 649 C C . HIS A 1 82 ? -4.933 0.858 -15.489 1.00 80.00 82 HIS A C 1
ATOM 651 O O . HIS A 1 82 ? -5.255 1.267 -16.601 1.00 80.00 82 HIS A O 1
ATOM 657 N N . GLY A 1 83 ? -3.745 1.138 -14.949 1.00 65.69 83 GLY A N 1
ATOM 658 C CA . GLY A 1 83 ? -2.713 1.966 -15.579 1.00 65.69 83 GLY A CA 1
ATOM 659 C C . GLY A 1 83 ? -1.741 1.194 -16.475 1.00 65.69 83 GLY A C 1
ATOM 660 O O . GLY A 1 83 ? -0.651 1.707 -16.728 1.00 65.69 83 GLY A O 1
ATOM 661 N N . TRP A 1 84 ? -2.101 -0.027 -16.881 1.00 53.81 84 TRP A N 1
ATOM 662 C CA . TRP A 1 84 ? -1.311 -0.956 -17.696 1.00 53.81 84 TRP A CA 1
ATOM 663 C C . TRP A 1 84 ? -2.005 -1.286 -19.008 1.00 53.81 84 TRP A C 1
ATOM 665 O O . TRP A 1 84 ? -3.224 -1.561 -18.964 1.00 53.81 84 TRP A O 1
#

Radius of gyration: 15.05 Å; chains: 1; bounding box: 33×19×43 Å

Foldseek 3Di:
DVVVVVVVVVVVVVVVVVLVVLVVPQDADPVRHCSVVVSLVVVLVVLVVLLVVLVVCCVVVVDVVSVVSNVVSVVVNVCSVPVD

=== Feature glossary ===
Feature key, reading from the visual/contextual features back to the raw sequence:

Rendered structure images. Structure images are PyMOL renders from six orthogonal camera directions. Cartoon representation draws helices as coils and strands as arrows; sticks shows the backbone as bonds; surface shows the solvent-excluded envelope. Rainbow coloring maps sequence position to hue (blue→red, N→C); chain coloring assigns a distinct color per polypeptide.

Contact-map, Ramachandran, and PAE plots. Three diagnostic plots accompany the record. The Cα contact map visualizes the tertiary structure as a 2D adjacency matrix (8 Å cutoff, sequence-local contacts suppressed). The Ramachandran plot shows the distribution of backbone (φ, ψ) torsions, with points in the α and β basins reflecting secondary structure content. The PAE plot shows AlphaFold's inter-residue confidence as a color matrix.

InterPro / GO / CATH / organism. The annotation block draws on four external resources. InterPro: which protein families and domains the sequence belongs to. GO: standardized terms for what the protein does, what process it participates in, and where in the cell it acts. CATH: which structural fold it has in the CATH hierarchy. Organism: the species of origin.

Nearest PDB structures. Structural nearest neighbors (via Foldseek easy-search vs the PDB). Reported per hit: target PDB id, E-value, and alignment TM-score. A TM-score above ~0.5 is the conventional threshold for 'same fold'.

Predicted aligned error. Predicted aligned error is AlphaFold's pairwise confidence. Unlike pLDDT (per-residue), PAE is per-residue-pair and captures whether two parts of the structure are correctly placed relative to each other. Units are ångströms of expected positional error.

Solvent-accessible surface area. SASA measures how much of the protein is reachable by solvent. It is computed by rolling a water-sized probe over the atomic surface and summing the exposed area (Å²). Per-residue SASA distinguishes core (buried, low SASA) from surface (exposed, high SASA) residues; total SASA is a whole-molecule size measure.

B-factor. Crystallographic B-factors measure how much each atom's electron density is smeared out, in Å². They rise in mobile loops and surface residues and fall in the buried interior. In AlphaFold models this column is repurposed to hold pLDDT instead.

pLDDT. For AlphaFold models, the B-factor field carries pLDDT — the model's own estimate of local accuracy on a 0–100 scale. Regions with pLDDT<50 should be treated as essentially unmodeled; they often correspond to intrinsically disordered segments.

Backbone torsions (φ/ψ). φ (phi) and ψ (psi) are the two rotatable backbone dihedrals per residue: φ is the C(i-1)–N–Cα–C torsion, ψ is the N–Cα–C–N(i+1) torsion, both in degrees on (−180°, 180°]. α-helical residues cluster near (−60°, −45°); β-strand residues near (−120°, +130°). A Ramachandran plot is simply a scatter of (φ, ψ) for every residue.

Radius of gyration, Cα contacts, bounding box. Radius of gyration (Rg) is the root-mean-square distance of Cα atoms from their centroid — a single number for overall size and compactness. A globular domain of N residues has Rg ≈ 2.2·N^0.38 Å; an extended or disordered chain has a much larger Rg. The Cα contact count is the number of residue pairs whose Cα atoms are within 8 Å and are more than four positions apart in sequence — a standard proxy for tertiary packing density. The bounding box is the smallest axis-aligned box enclosing all Cα atoms.

Secondary structure (3-state, P-SEA). Three-state secondary structure (P-SEA) collapses the eight DSSP classes into helix (a), strand (b), and coil (c). P-SEA assigns these from Cα geometry alone — distances and angles — without requiring backbone oxygens, so it works on any Cα trace.

Secondary structure (8-state, DSSP). Secondary structure is the local, repeating backbone conformation. DSSP classifies it into eight states by reading the hydrogen-bond network: three helix types (H, G, I), two β types (E, B), two non-regular types (T, S), and unstructured coil (-).

Foldseek 3Di. The Foldseek 3Di string encodes local tertiary geometry as a 20-letter alphabet — one character per residue — derived from the relative positions of nearby Cα atoms. Unlike the amino-acid sequence, 3Di is a direct function of the 3D structure, so two proteins with the same fold have similar 3Di strings even at low sequence identity.

mmCIF coordinates. Structure coordinates are given as an mmCIF _atom_site loop: one row per atom with element, residue name, chain id, sequence number, and x/y/z position in Å. Only the four main-chain atoms per residue are included here; side chains are omitted to keep the record compact.

Sequence. This is the polypeptide sequence — one letter per residue, N-terminus first. Length ranges from a few dozen residues for small domains to over a thousand for large multi-domain proteins.